Protein AF-A0A949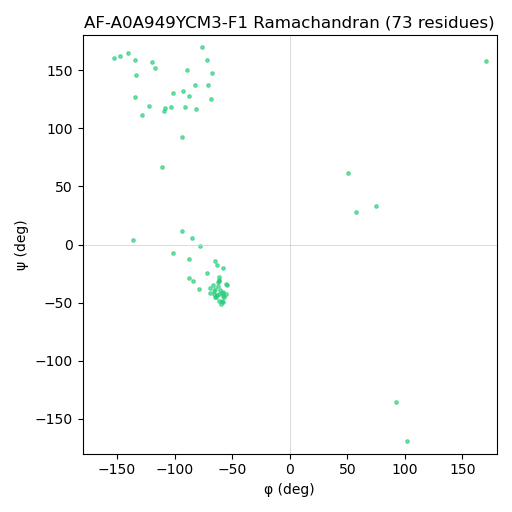YCM3-F1 (afdb_monomer)

Secondary structure (DSSP, 8-state):
--S---TT-SPEEEE--S-HHHHHHHHHHHHHTT-EEEE--SGGGHHHHHHHHHHHHHHHHHH---S--------

Foldseek 3Di:
DAQDDDPVAAFEDEDAAPDPVVLVVVQVVCVNSRHHYDYPYHPVCVVVVVCVVVVQCPCCVPPVPNPDGHHDDDD

Nearest PDB structures (foldseek):
  2raf-assembly1_B  TM=8.259E-01  e=6.679E-03  Lactiplantibacillus plantarum WCFS1
  2raf-assembly2_C-2  TM=8.227E-01  e=8.219E-03  Lactiplantibacillus plantarum WCFS1
  4huj-assembly2_B  TM=8.668E-01  e=3.277E-02  Sinorhizobium meliloti 1021
  6hcy-assembly1_A  TM=7.922E-01  e=4.631E-02  Homo sapiens
  7tai-assembly1_C  TM=7.663E-01  e=1.979E-01  Homo sapiens

Sequence (75 aa):
MINPHYEQGVPTMFLCGNDEAAKKVVSDVITQFGWEPFDCGTIISARALEPLCILWCLPGFRQNLWTHAFKVLTH

Solvent-accessible surface area (backbone atoms only — not comparable to full-atom values): 4556 Å² total; per-residue (Å²): 129,72,58,60,88,51,96,94,43,67,38,47,42,78,45,58,37,83,47,68,69,60,47,49,56,50,37,53,51,37,43,73,34,42,29,41,60,41,81,62,48,42,54,75,44,44,76,68,52,61,56,48,58,56,62,59,44,49,47,26,76,76,70,71,48,76,87,78,79,55,70,82,87,81,134

Radius of gyration: 13.27 Å; Cα contacts (8 Å, |Δi|>4): 83; chains: 1; bounding box: 31×26×39 Å

Structure (mmCIF, N/CA/C/O backbone):
data_AF-A0A949YCM3-F1
#
_entry.id   AF-A0A949YCM3-F1
#
loop_
_atom_site.group_PDB
_atom_site.id
_atom_site.type_symbol
_atom_site.label_atom_id
_atom_site.label_alt_id
_atom_site.label_comp_id
_atom_site.label_asym_id
_atom_site.label_entity_id
_atom_site.label_seq_id
_atom_site.pdbx_PDB_ins_code
_atom_site.Cartn_x
_atom_site.Cartn_y
_atom_site.Cartn_z
_atom_site.occupancy
_atom_site.B_iso_or_equiv
_atom_site.auth_seq_id
_atom_site.auth_comp_id
_atom_site.auth_asym_id
_atom_site.auth_atom_id
_atom_site.pdbx_PDB_model_num
ATOM 1 N N . MET A 1 1 ? -6.871 -9.415 4.676 1.00 83.25 1 MET A N 1
ATOM 2 C CA . MET A 1 1 ? -8.348 -9.293 4.666 1.00 83.25 1 MET A CA 1
ATOM 3 C C . MET A 1 1 ? -8.787 -9.158 3.218 1.00 83.25 1 MET A C 1
ATOM 5 O O . MET A 1 1 ? -8.133 -8.415 2.498 1.00 83.25 1 MET A O 1
ATOM 9 N N . ILE A 1 2 ? -9.817 -9.889 2.789 1.00 93.50 2 ILE A N 1
ATOM 10 C CA . ILE A 1 2 ? -10.393 -9.788 1.437 1.00 93.50 2 ILE A CA 1
ATOM 11 C C . ILE A 1 2 ? -11.673 -8.959 1.558 1.00 93.50 2 ILE A C 1
ATOM 13 O O . ILE A 1 2 ? -12.478 -9.248 2.439 1.00 93.50 2 ILE A O 1
ATOM 17 N N . ASN A 1 3 ? -11.826 -7.944 0.710 1.00 95.62 3 ASN A N 1
ATOM 18 C CA . ASN A 1 3 ? -12.929 -6.980 0.694 1.00 95.62 3 ASN A CA 1
ATOM 19 C C . ASN A 1 3 ? -13.199 -6.350 2.076 1.00 95.62 3 ASN A C 1
ATOM 21 O O . ASN A 1 3 ? -14.263 -6.562 2.658 1.00 95.62 3 ASN A O 1
ATOM 25 N N . PRO A 1 4 ? -12.220 -5.628 2.654 1.00 95.06 4 PRO A N 1
ATOM 26 C CA . PRO A 1 4 ? -12.403 -4.967 3.940 1.00 95.06 4 PRO A CA 1
ATOM 27 C C . PRO A 1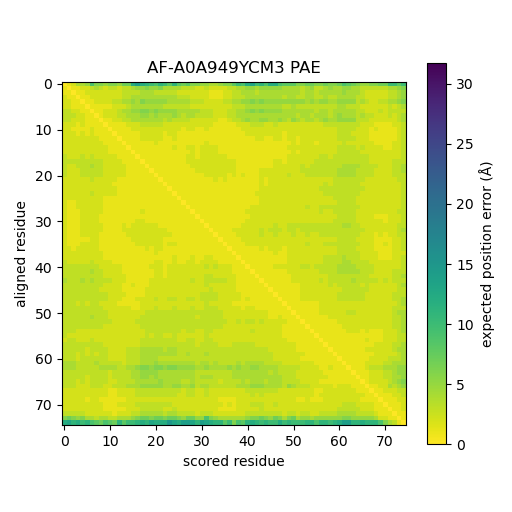 4 ? -13.415 -3.816 3.859 1.00 95.06 4 PRO A C 1
ATOM 29 O O . PRO A 1 4 ? -13.478 -3.088 2.870 1.00 95.06 4 PRO A O 1
ATOM 32 N N . HIS A 1 5 ? -14.146 -3.599 4.952 1.00 94.75 5 HIS A N 1
ATOM 33 C CA . HIS A 1 5 ? -15.088 -2.492 5.095 1.00 94.75 5 HIS A CA 1
ATOM 34 C C . HIS A 1 5 ? -14.716 -1.638 6.311 1.00 94.75 5 HIS A C 1
ATOM 36 O O . HIS A 1 5 ? -14.715 -2.132 7.437 1.00 94.75 5 HIS A O 1
ATOM 42 N N . TYR A 1 6 ? -14.420 -0.359 6.071 1.00 94.56 6 TYR A N 1
ATOM 43 C CA . TYR A 1 6 ? -14.125 0.646 7.094 1.00 94.56 6 TYR A CA 1
ATOM 44 C C . TYR A 1 6 ? -14.907 1.928 6.803 1.00 94.56 6 TYR A C 1
ATOM 46 O O . TYR A 1 6 ? -15.083 2.297 5.641 1.00 94.56 6 TYR A O 1
ATOM 54 N N . GLU A 1 7 ? -15.340 2.638 7.847 1.00 95.00 7 GLU A N 1
ATOM 55 C CA . GLU A 1 7 ? -16.056 3.918 7.708 1.00 95.00 7 GLU A CA 1
ATOM 56 C C . GLU A 1 7 ? -15.199 4.988 7.015 1.00 95.00 7 GLU A C 1
ATOM 58 O O . GLU A 1 7 ? -15.711 5.838 6.294 1.00 95.00 7 GLU A O 1
ATOM 63 N N . GLN A 1 8 ? -13.878 4.913 7.188 1.00 94.06 8 GLN A N 1
ATOM 64 C CA . GLN A 1 8 ? -12.894 5.818 6.594 1.00 94.06 8 GLN A CA 1
ATOM 65 C C . GLN A 1 8 ? -12.614 5.518 5.108 1.00 94.06 8 GLN A C 1
ATOM 67 O O . GLN A 1 8 ? -11.820 6.220 4.479 1.00 94.06 8 GLN A O 1
ATOM 72 N N . GLY A 1 9 ? -13.255 4.490 4.540 1.00 94.75 9 GLY A N 1
ATOM 73 C CA . GLY A 1 9 ? -13.146 4.104 3.136 1.00 94.75 9 GLY A CA 1
ATOM 74 C C . GLY A 1 9 ? -12.244 2.895 2.880 1.00 94.75 9 GLY A C 1
ATOM 75 O O . GLY A 1 9 ? -11.842 2.171 3.791 1.00 94.75 9 GLY A O 1
ATOM 76 N N . VAL A 1 10 ? -11.949 2.660 1.600 1.00 96.75 10 VAL A N 1
ATOM 77 C CA . VAL A 1 10 ? -11.158 1.509 1.143 1.00 96.75 10 VAL A CA 1
ATOM 78 C C . VAL A 1 10 ? -9.706 1.665 1.602 1.00 96.75 10 VAL A C 1
ATOM 80 O O . VAL A 1 10 ? -9.103 2.691 1.306 1.00 96.75 10 VAL A O 1
ATOM 83 N N . PRO A 1 11 ? -9.110 0.707 2.319 1.00 97.75 11 PRO A N 1
ATOM 84 C CA . PRO A 1 11 ? -7.747 0.847 2.812 1.00 97.75 11 PRO A CA 1
ATOM 85 C C . PRO A 1 11 ? -6.703 0.734 1.691 1.00 97.75 11 PRO A C 1
ATOM 87 O O . PRO A 1 11 ? -6.946 0.154 0.630 1.00 97.75 11 PRO A O 1
ATOM 90 N N . THR A 1 12 ? -5.513 1.275 1.950 1.00 98.12 12 THR A N 1
ATOM 91 C CA . THR A 1 12 ? -4.414 1.326 0.981 1.00 98.12 12 THR A CA 1
ATOM 92 C C . THR A 1 12 ? -3.488 0.123 1.136 1.00 98.12 12 THR A C 1
ATOM 94 O O . THR A 1 12 ? -3.044 -0.194 2.240 1.00 98.12 12 THR A O 1
ATOM 97 N N . MET A 1 13 ? -3.159 -0.522 0.020 1.00 97.94 13 MET A N 1
ATOM 98 C CA . MET A 1 13 ? -2.124 -1.544 -0.071 1.00 97.94 13 MET A CA 1
ATOM 99 C C . MET A 1 13 ? -0.924 -0.985 -0.833 1.00 97.94 13 MET A C 1
ATOM 101 O O . MET A 1 13 ? -1.017 -0.641 -2.010 1.00 97.94 13 MET A O 1
ATOM 105 N N . PHE A 1 14 ? 0.215 -0.909 -0.155 1.00 98.12 14 PHE A N 1
ATOM 106 C CA . PHE A 1 14 ? 1.457 -0.409 -0.734 1.00 98.12 14 PHE A CA 1
ATOM 107 C C . PHE A 1 14 ? 2.154 -1.509 -1.535 1.00 98.12 14 PHE A C 1
ATOM 109 O O . PHE A 1 14 ? 2.261 -2.644 -1.068 1.00 98.12 14 PHE A O 1
ATOM 116 N N . LEU A 1 15 ? 2.671 -1.168 -2.713 1.00 98.50 15 LEU A N 1
ATOM 117 C CA . LEU A 1 15 ? 3.498 -2.057 -3.527 1.00 98.50 15 LEU A CA 1
ATOM 118 C C . LEU A 1 15 ? 4.729 -1.320 -4.065 1.00 98.50 15 LEU A C 1
ATOM 120 O O . LEU A 1 15 ? 4.753 -0.096 -4.146 1.00 98.50 15 LEU A O 1
ATOM 124 N N . CYS A 1 16 ? 5.764 -2.067 -4.433 1.00 98.69 16 CYS A N 1
ATOM 125 C CA . CYS A 1 16 ? 6.932 -1.546 -5.141 1.00 98.69 16 CYS A CA 1
ATOM 126 C C . CYS A 1 16 ? 7.564 -2.659 -5.986 1.00 98.69 16 CYS A C 1
ATOM 128 O O . CYS A 1 16 ? 7.318 -3.844 -5.749 1.00 98.69 16 CYS A O 1
ATOM 130 N N . GLY A 1 17 ? 8.370 -2.295 -6.980 1.00 98.75 17 GLY A N 1
ATOM 131 C CA . GLY A 1 17 ? 9.010 -3.256 -7.874 1.00 98.75 17 GLY A CA 1
ATOM 132 C C . GLY A 1 17 ? 9.695 -2.592 -9.064 1.00 98.75 17 GLY A C 1
ATOM 133 O O . GLY A 1 17 ? 9.368 -1.471 -9.437 1.00 98.75 17 GLY A O 1
ATOM 134 N N . ASN A 1 18 ? 10.666 -3.289 -9.659 1.00 98.81 18 ASN A N 1
ATOM 135 C CA . ASN A 1 18 ? 11.422 -2.777 -10.813 1.00 98.81 18 ASN A CA 1
ATOM 136 C C . ASN A 1 18 ? 10.757 -3.082 -12.164 1.00 98.81 18 ASN A C 1
ATOM 138 O O . ASN A 1 18 ? 11.188 -2.547 -13.180 1.00 98.81 18 ASN A O 1
ATOM 142 N N . ASP A 1 19 ? 9.756 -3.962 -12.182 1.00 98.75 19 ASP A N 1
ATOM 143 C CA . ASP A 1 19 ? 9.045 -4.373 -13.389 1.00 98.75 19 ASP A CA 1
ATOM 144 C C . ASP A 1 19 ? 7.624 -3.796 -13.373 1.00 98.75 19 ASP A C 1
ATOM 146 O O . ASP A 1 19 ? 6.805 -4.131 -12.512 1.00 98.75 19 ASP A O 1
ATOM 150 N N . GLU A 1 20 ? 7.340 -2.905 -14.321 1.00 98.44 20 GLU A N 1
ATOM 151 C CA . GLU A 1 20 ? 6.049 -2.220 -14.426 1.00 98.44 20 GLU A CA 1
ATOM 152 C C . GLU A 1 20 ? 4.898 -3.171 -14.784 1.00 98.44 20 GLU A C 1
ATOM 154 O O . GLU A 1 20 ? 3.781 -3.008 -14.288 1.00 98.44 20 GLU A O 1
ATOM 159 N N . ALA A 1 21 ? 5.153 -4.201 -15.599 1.00 98.56 21 ALA A N 1
ATOM 160 C CA . ALA A 1 21 ? 4.130 -5.175 -15.964 1.00 98.56 21 ALA A CA 1
ATOM 161 C C . ALA A 1 21 ? 3.754 -6.044 -14.756 1.00 98.56 21 ALA A C 1
ATOM 163 O O . ALA A 1 21 ? 2.570 -6.270 -14.496 1.00 98.56 21 ALA A O 1
ATOM 164 N N . ALA A 1 22 ? 4.743 -6.467 -13.967 1.00 98.69 22 ALA A N 1
ATOM 165 C CA . ALA A 1 22 ? 4.522 -7.200 -12.728 1.00 98.69 22 ALA A CA 1
ATOM 166 C C . ALA A 1 22 ? 3.770 -6.349 -11.695 1.00 98.69 22 ALA A C 1
ATOM 168 O O . ALA A 1 22 ? 2.792 -6.823 -11.113 1.00 98.69 22 ALA A O 1
ATOM 169 N N . LYS A 1 23 ? 4.160 -5.078 -11.503 1.00 98.69 23 LYS A N 1
ATOM 170 C CA . LYS A 1 23 ? 3.429 -4.153 -10.619 1.00 98.69 23 LYS A CA 1
ATOM 171 C C . LYS A 1 23 ? 1.982 -3.982 -11.058 1.00 98.69 23 LYS A C 1
ATOM 173 O O . LYS A 1 23 ? 1.096 -4.024 -10.211 1.00 98.69 23 LYS A O 1
ATOM 178 N N . LYS A 1 24 ? 1.720 -3.863 -12.363 1.00 98.69 24 LYS A N 1
ATOM 179 C CA . LYS A 1 24 ? 0.350 -3.793 -12.878 1.00 98.69 24 LYS A CA 1
ATOM 180 C C . LYS A 1 24 ? -0.469 -5.032 -12.505 1.00 98.69 24 LYS A C 1
ATOM 182 O O . LYS A 1 24 ? -1.574 -4.881 -11.994 1.00 98.69 24 LYS A O 1
ATOM 187 N N . VAL A 1 25 ? 0.070 -6.23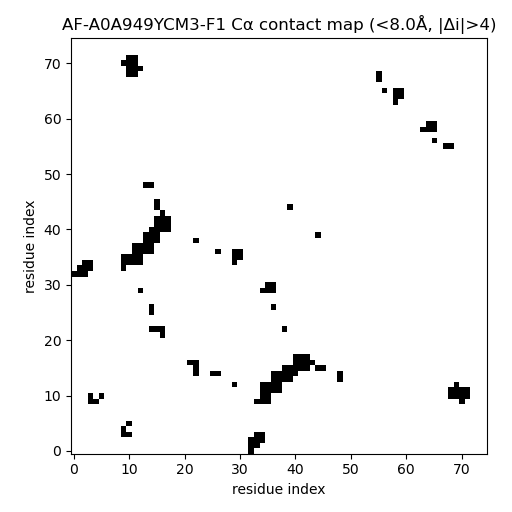4 -12.718 1.00 98.81 25 VAL A N 1
ATOM 188 C CA . VAL A 1 25 ? -0.619 -7.485 -12.352 1.00 98.81 25 VAL A CA 1
ATOM 189 C C . VAL A 1 25 ? 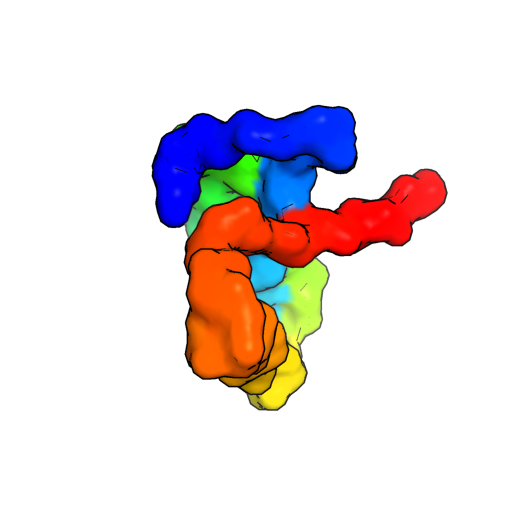-0.939 -7.510 -10.856 1.00 98.81 25 VAL A C 1
ATOM 191 O O . VAL A 1 25 ? -2.056 -7.842 -10.467 1.00 98.81 25 VAL A O 1
ATOM 194 N N . VAL A 1 26 ? 0.012 -7.110 -10.010 1.00 98.56 26 VAL A N 1
ATOM 195 C CA . VAL A 1 26 ? -0.186 -7.057 -8.555 1.00 98.56 26 VAL A CA 1
ATOM 196 C C . VAL A 1 26 ? -1.229 -6.006 -8.165 1.00 98.56 26 VAL A C 1
ATOM 198 O O . VAL A 1 26 ? -2.098 -6.299 -7.349 1.00 98.56 26 VAL A O 1
ATOM 201 N N . SER A 1 27 ? -1.210 -4.818 -8.770 1.00 98.69 27 SER A N 1
ATOM 202 C CA . SER A 1 27 ? -2.222 -3.776 -8.550 1.00 98.69 27 SER A CA 1
ATOM 203 C C . SER A 1 27 ? -3.631 -4.237 -8.929 1.00 98.69 27 SER A C 1
ATOM 205 O O . SER A 1 27 ? -4.591 -3.947 -8.211 1.00 98.69 27 SER A O 1
ATOM 207 N N . ASP A 1 28 ? -3.763 -4.997 -10.018 1.00 98.69 28 ASP A N 1
ATOM 208 C CA . ASP A 1 28 ? -5.045 -5.563 -10.438 1.00 98.69 28 ASP A CA 1
ATOM 209 C C . ASP A 1 28 ? -5.549 -6.593 -9.400 1.00 98.69 28 ASP A C 1
ATOM 211 O O . ASP A 1 28 ? -6.726 -6.580 -9.039 1.00 98.69 28 ASP A O 1
ATOM 215 N N . VAL A 1 29 ? -4.662 -7.426 -8.837 1.00 98.50 29 VAL A N 1
ATOM 216 C CA . VAL A 1 29 ? -4.992 -8.366 -7.742 1.00 98.50 29 VAL A CA 1
ATOM 217 C C . VAL A 1 29 ? -5.398 -7.628 -6.463 1.00 98.50 29 VAL A C 1
ATOM 219 O O . VAL A 1 29 ? -6.395 -7.977 -5.834 1.00 98.50 29 VAL A O 1
ATOM 222 N N . ILE A 1 30 ? -4.657 -6.585 -6.082 1.00 98.50 30 ILE A N 1
ATOM 223 C CA . ILE A 1 30 ? -4.968 -5.738 -4.921 1.00 98.50 30 ILE A CA 1
ATOM 224 C C . ILE A 1 30 ? -6.375 -5.145 -5.058 1.00 98.50 30 ILE A C 1
ATOM 226 O O . ILE A 1 30 ? -7.175 -5.217 -4.123 1.00 98.50 30 ILE A O 1
ATOM 230 N N . THR A 1 31 ? -6.695 -4.636 -6.248 1.00 98.38 31 THR A N 1
ATOM 231 C CA . THR A 1 31 ? -8.015 -4.077 -6.559 1.00 98.38 31 THR A CA 1
ATOM 232 C C . THR A 1 31 ? -9.109 -5.142 -6.456 1.00 98.38 31 THR A C 1
ATOM 234 O O . THR A 1 31 ? -10.149 -4.898 -5.847 1.00 98.38 31 THR A O 1
ATOM 237 N N . GLN A 1 32 ? -8.871 -6.354 -6.976 1.00 98.38 32 GLN A N 1
ATOM 238 C CA . GLN A 1 32 ? -9.810 -7.481 -6.854 1.00 98.38 32 GLN A CA 1
ATOM 239 C C . GLN A 1 32 ? -10.070 -7.893 -5.401 1.00 98.38 32 GLN A C 1
ATOM 241 O O . GLN A 1 32 ? -11.143 -8.405 -5.089 1.00 98.38 32 GLN A O 1
ATOM 246 N N . PHE A 1 33 ? -9.108 -7.673 -4.505 1.00 98.12 33 PHE A N 1
ATOM 247 C CA . PHE A 1 33 ? -9.260 -7.946 -3.075 1.00 98.12 33 PHE A CA 1
ATOM 248 C C . PHE A 1 33 ? -9.929 -6.797 -2.313 1.00 98.12 33 PHE A C 1
ATOM 250 O O . PHE A 1 33 ? -10.018 -6.870 -1.086 1.00 98.12 33 PHE A O 1
ATOM 257 N N . GLY A 1 34 ? -10.392 -5.752 -3.004 1.00 98.06 34 GLY A N 1
ATOM 258 C CA . GLY A 1 34 ? -11.089 -4.620 -2.402 1.00 98.06 34 GLY A CA 1
ATOM 259 C C . GLY A 1 34 ? -10.159 -3.666 -1.656 1.00 98.06 34 GLY A C 1
ATOM 260 O O . GLY A 1 34 ? -10.552 -3.120 -0.630 1.00 98.06 34 GLY A O 1
ATOM 261 N N . TRP A 1 35 ? -8.926 -3.499 -2.134 1.00 98.50 35 TRP A N 1
ATOM 262 C CA . TRP A 1 35 ? -7.949 -2.538 -1.613 1.00 98.50 35 TRP A CA 1
ATOM 263 C C . TRP A 1 35 ? -7.546 -1.541 -2.699 1.00 98.50 35 TRP A C 1
ATOM 265 O O . TRP A 1 35 ? -7.623 -1.839 -3.889 1.00 98.50 35 TRP A O 1
ATOM 275 N N . GLU A 1 36 ? -7.058 -0.371 -2.295 1.00 98.00 36 GLU A N 1
ATOM 276 C CA . GLU A 1 36 ? -6.474 0.604 -3.219 1.00 98.00 36 GLU A CA 1
ATOM 277 C C . GLU A 1 36 ? -4.963 0.370 -3.359 1.00 98.00 36 GLU A C 1
ATOM 279 O O . GLU A 1 36 ? -4.246 0.482 -2.358 1.00 98.00 36 GLU A O 1
ATOM 284 N N . PRO A 1 37 ? -4.443 0.058 -4.560 1.00 98.25 37 PRO A N 1
ATOM 285 C CA . PRO A 1 37 ? -3.008 -0.060 -4.769 1.00 98.25 37 PRO A CA 1
ATOM 286 C C . PRO A 1 37 ? -2.331 1.312 -4.712 1.00 98.25 37 PRO A C 1
ATOM 288 O O . PRO A 1 37 ? -2.803 2.280 -5.307 1.00 98.25 37 PRO A O 1
ATOM 291 N N . PHE A 1 38 ? -1.186 1.380 -4.038 1.00 98.25 38 PHE A N 1
ATOM 292 C CA . PHE A 1 38 ? -0.330 2.561 -4.003 1.00 98.25 38 PHE A CA 1
ATOM 293 C C . PHE A 1 38 ? 1.106 2.175 -4.356 1.00 98.25 38 PHE A C 1
ATOM 295 O O . PHE A 1 38 ? 1.776 1.468 -3.601 1.00 98.25 38 PHE A O 1
ATOM 302 N N . ASP A 1 39 ? 1.569 2.626 -5.522 1.00 98.12 39 ASP A N 1
ATOM 303 C CA . ASP A 1 39 ? 2.905 2.325 -6.034 1.00 98.12 39 ASP A CA 1
ATOM 304 C C . ASP A 1 39 ? 3.958 3.252 -5.410 1.00 98.12 39 ASP A C 1
ATOM 306 O O . ASP A 1 39 ? 3.942 4.468 -5.594 1.00 98.12 39 ASP A O 1
ATOM 310 N N . CYS A 1 40 ? 4.891 2.664 -4.664 1.00 98.06 40 CYS A N 1
ATOM 311 C CA . CYS A 1 40 ? 6.005 3.354 -4.022 1.00 98.06 40 CYS A CA 1
ATOM 312 C C . CYS A 1 40 ? 7.287 3.361 -4.871 1.00 98.06 40 CYS A C 1
ATOM 314 O O . CYS A 1 40 ? 8.354 3.710 -4.361 1.00 98.06 40 CYS A O 1
ATOM 316 N N . GLY A 1 41 ? 7.219 2.977 -6.146 1.00 98.19 41 GLY A N 1
ATOM 317 C CA . GLY A 1 41 ? 8.333 3.018 -7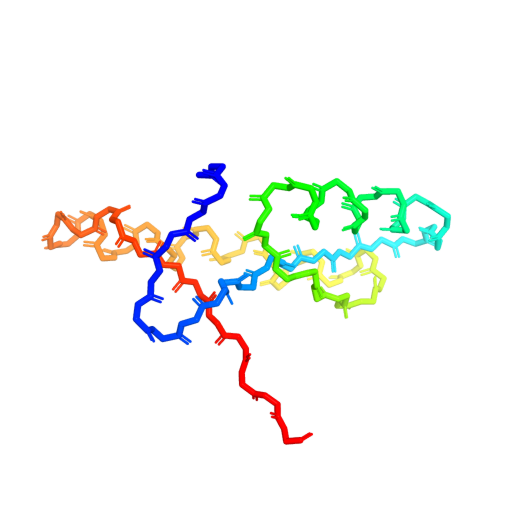.084 1.00 98.19 41 GLY A CA 1
ATOM 318 C C . GLY A 1 41 ? 9.124 1.711 -7.139 1.00 98.19 41 GLY A C 1
ATOM 319 O O . GLY A 1 41 ? 8.562 0.620 -7.234 1.00 98.19 41 GLY A O 1
ATOM 320 N N . THR A 1 42 ? 10.452 1.825 -7.137 1.00 98.56 42 THR A N 1
ATOM 321 C CA . THR A 1 42 ? 11.365 0.696 -7.369 1.00 98.56 42 THR A CA 1
ATOM 322 C C . THR A 1 42 ? 11.487 -0.213 -6.149 1.00 98.56 42 THR A C 1
ATOM 324 O O . THR A 1 42 ? 11.066 0.130 -5.044 1.00 98.56 42 THR A O 1
ATOM 327 N N . ILE A 1 43 ? 12.132 -1.370 -6.322 1.00 98.50 43 ILE A N 1
ATOM 328 C CA . ILE A 1 43 ? 12.317 -2.356 -5.245 1.00 98.50 43 ILE A CA 1
ATOM 329 C C . ILE A 1 43 ? 13.061 -1.797 -4.021 1.00 98.50 43 ILE A C 1
ATOM 331 O O . ILE A 1 43 ? 12.934 -2.328 -2.924 1.00 98.50 43 ILE A O 1
ATOM 335 N N . ILE A 1 44 ? 13.812 -0.700 -4.171 1.00 98.50 44 ILE A N 1
ATOM 336 C CA . ILE A 1 44 ? 14.514 -0.043 -3.059 1.00 98.50 44 ILE A CA 1
ATOM 337 C C . ILE A 1 44 ? 13.530 0.459 -1.992 1.00 98.50 44 ILE A C 1
ATOM 339 O O . ILE A 1 44 ? 13.846 0.433 -0.799 1.00 98.50 44 ILE A O 1
ATOM 343 N N . SER A 1 45 ? 12.315 0.842 -2.395 1.00 98.38 45 SER A N 1
ATOM 344 C CA . SER A 1 45 ? 11.255 1.266 -1.478 1.00 98.38 45 SER A CA 1
ATOM 345 C C . SER A 1 45 ? 10.800 0.153 -0.527 1.00 98.38 45 SER A C 1
ATOM 347 O O . SER A 1 45 ? 10.257 0.464 0.532 1.00 98.38 45 SER A O 1
ATOM 349 N N . ALA A 1 46 ? 11.094 -1.123 -0.817 1.00 98.06 46 ALA A N 1
ATOM 350 C CA . ALA A 1 46 ? 10.802 -2.245 0.079 1.00 98.06 46 ALA A CA 1
ATOM 351 C C . ALA A 1 46 ? 11.400 -2.041 1.479 1.00 98.06 46 ALA A C 1
ATOM 353 O O . ALA A 1 46 ? 10.737 -2.326 2.472 1.00 98.06 46 ALA A O 1
ATOM 354 N N . ARG A 1 47 ? 12.582 -1.411 1.581 1.00 98.00 47 ARG A N 1
ATOM 355 C CA . ARG A 1 47 ? 13.204 -1.060 2.870 1.00 98.00 47 ARG A CA 1
ATOM 356 C C . ARG A 1 47 ? 12.288 -0.212 3.762 1.00 98.00 47 ARG A C 1
ATOM 358 O O . ARG A 1 47 ? 12.368 -0.308 4.983 1.00 98.00 47 ARG A O 1
ATOM 365 N N . ALA A 1 48 ? 11.466 0.652 3.168 1.00 97.06 48 ALA A N 1
ATOM 366 C CA . ALA A 1 48 ? 10.505 1.478 3.892 1.00 97.06 48 ALA A CA 1
ATOM 367 C C . ALA A 1 48 ? 9.157 0.768 4.102 1.00 97.06 48 ALA A C 1
ATOM 369 O O . ALA A 1 48 ? 8.492 1.034 5.101 1.00 97.06 48 ALA A O 1
ATOM 370 N N . LEU A 1 49 ? 8.765 -0.139 3.198 1.00 97.38 49 LEU A N 1
ATOM 371 C CA . LEU A 1 49 ? 7.499 -0.874 3.288 1.00 97.38 49 LEU A CA 1
ATOM 372 C C . LEU A 1 49 ? 7.544 -2.044 4.278 1.00 97.38 49 LEU A C 1
ATOM 374 O O . LEU A 1 49 ? 6.573 -2.255 4.997 1.00 97.38 49 LEU A O 1
ATOM 378 N N . GLU A 1 50 ? 8.649 -2.785 4.367 1.00 97.06 50 GLU A N 1
ATOM 379 C CA . GLU A 1 50 ? 8.777 -3.938 5.273 1.00 97.06 50 GLU A CA 1
ATOM 380 C C . GLU A 1 50 ? 8.486 -3.586 6.752 1.00 97.06 50 GLU A C 1
ATOM 382 O O . GLU A 1 50 ? 7.728 -4.315 7.405 1.00 97.06 50 GLU A O 1
ATOM 387 N N . PRO A 1 51 ? 8.960 -2.444 7.298 1.00 97.25 51 PRO A N 1
ATOM 388 C CA . PRO A 1 51 ? 8.612 -2.014 8.652 1.00 97.25 51 PRO A CA 1
ATOM 389 C C . PRO A 1 51 ? 7.129 -1.670 8.869 1.00 97.25 51 PRO A C 1
ATOM 391 O O . PRO A 1 51 ? 6.705 -1.592 10.024 1.00 97.25 51 PRO A O 1
ATOM 394 N N . LEU A 1 52 ? 6.314 -1.489 7.819 1.00 96.00 52 LEU A N 1
ATOM 395 C CA . LEU A 1 52 ? 4.873 -1.238 7.981 1.00 96.00 52 LEU A CA 1
ATOM 396 C C . LEU A 1 52 ? 4.165 -2.412 8.660 1.00 96.00 52 LEU A C 1
ATOM 398 O O . LEU A 1 52 ? 3.237 -2.188 9.432 1.00 96.00 52 LEU A O 1
ATOM 402 N N . CYS A 1 53 ? 4.623 -3.649 8.437 1.00 95.06 53 CYS A N 1
ATOM 403 C CA . CYS A 1 53 ? 4.103 -4.817 9.149 1.00 95.06 53 CYS A CA 1
ATOM 404 C C . CYS A 1 53 ? 4.343 -4.693 10.660 1.00 95.06 53 CYS A C 1
ATOM 406 O O . CYS A 1 53 ? 3.440 -4.919 11.463 1.00 95.06 53 CYS A O 1
ATOM 408 N N . ILE A 1 54 ? 5.538 -4.243 11.056 1.00 97.19 54 ILE A N 1
ATOM 409 C CA . ILE A 1 54 ? 5.871 -4.009 12.465 1.00 97.19 54 ILE A CA 1
ATOM 410 C C . ILE A 1 54 ? 4.948 -2.934 13.036 1.00 97.19 54 ILE A C 1
ATOM 412 O O . ILE A 1 54 ? 4.332 -3.157 14.076 1.00 97.19 54 ILE A O 1
ATOM 416 N N . LEU A 1 55 ? 4.798 -1.804 12.336 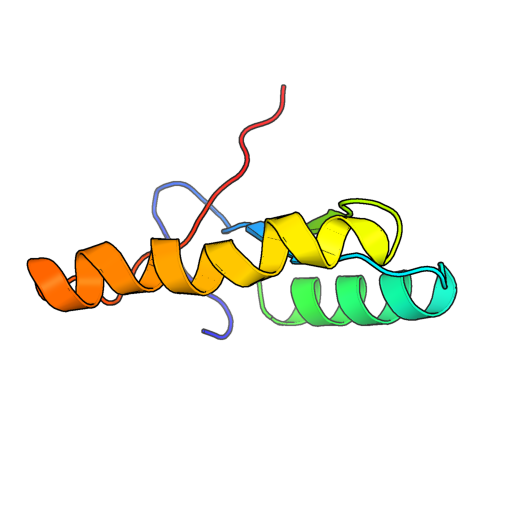1.00 96.94 55 LEU A N 1
ATOM 417 C CA . LEU A 1 55 ? 3.903 -0.722 12.749 1.00 96.94 55 LEU A CA 1
ATOM 418 C C . LEU A 1 55 ? 2.451 -1.202 12.897 1.00 96.94 55 LEU A C 1
ATOM 420 O O . LEU A 1 55 ? 1.790 -0.846 13.871 1.00 96.94 55 LEU A O 1
ATOM 424 N N . TRP A 1 56 ? 1.975 -2.044 11.976 1.00 97.00 56 TRP A N 1
ATOM 425 C CA . TRP A 1 56 ? 0.648 -2.652 12.033 1.00 97.00 56 TRP A CA 1
ATOM 426 C C . TRP A 1 56 ? 0.491 -3.593 13.237 1.00 97.00 56 TRP A C 1
ATOM 428 O O . TRP A 1 56 ? -0.552 -3.582 13.881 1.00 97.00 56 TRP A O 1
ATOM 438 N N . CYS A 1 57 ? 1.522 -4.356 13.604 1.00 97.69 57 CYS A N 1
ATOM 439 C CA . CYS A 1 57 ? 1.479 -5.264 14.753 1.00 97.69 57 CYS A CA 1
ATOM 440 C C . CYS A 1 57 ? 1.499 -4.551 16.118 1.00 97.69 57 CYS A C 1
ATOM 442 O O . CYS A 1 57 ? 1.028 -5.117 17.106 1.00 97.69 57 CYS A O 1
ATOM 444 N N . LEU A 1 58 ? 2.037 -3.327 16.215 1.00 97.81 58 LEU A N 1
ATOM 445 C CA . LEU A 1 58 ? 2.203 -2.633 17.502 1.00 97.81 58 LEU A CA 1
ATOM 446 C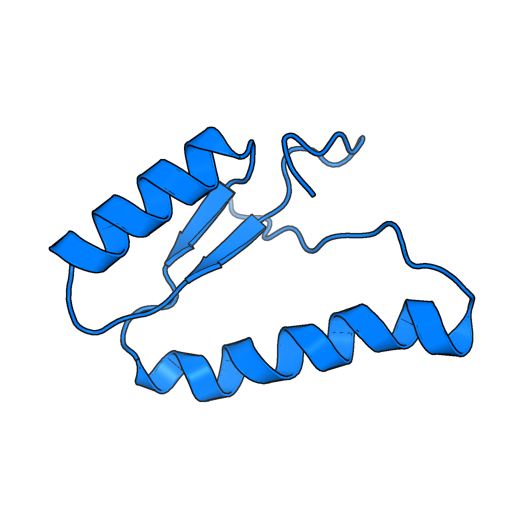 C . LEU A 1 58 ? 0.881 -2.438 18.281 1.00 97.81 58 LEU A C 1
ATOM 448 O O . LEU A 1 58 ? 0.858 -2.788 19.466 1.00 97.81 58 LEU A O 1
ATOM 452 N N . PRO A 1 59 ? -0.221 -1.926 17.689 1.00 97.38 59 PRO A N 1
ATOM 453 C CA . PRO A 1 59 ? -1.520 -1.858 18.366 1.00 97.38 59 PRO A CA 1
ATOM 454 C C . PRO A 1 59 ? -2.076 -3.238 18.743 1.00 97.38 59 PRO A C 1
ATOM 456 O O . PRO A 1 59 ? -2.649 -3.386 19.823 1.00 97.38 59 PRO A O 1
ATOM 459 N N . GLY A 1 60 ? -1.847 -4.256 17.906 1.00 97.62 60 GLY A N 1
ATOM 460 C CA . GLY A 1 60 ? -2.250 -5.640 18.168 1.00 97.62 60 GLY A CA 1
ATOM 461 C C . GLY A 1 60 ? -1.612 -6.185 19.441 1.00 97.62 60 GLY A C 1
ATOM 462 O O . GLY A 1 60 ? -2.311 -6.620 20.352 1.00 97.62 60 GLY A O 1
ATOM 463 N N . PHE A 1 61 ? -0.290 -6.059 19.572 1.00 98.06 61 PHE A N 1
ATOM 464 C CA . PHE A 1 61 ? 0.422 -6.520 20.765 1.00 98.06 61 PHE A CA 1
ATOM 465 C C . PHE A 1 61 ? 0.133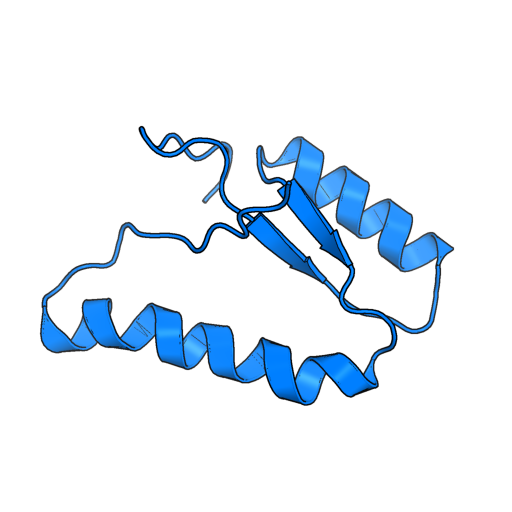 -5.689 22.019 1.00 98.06 61 PHE A C 1
ATOM 467 O O . PHE A 1 61 ? 0.065 -6.237 23.115 1.00 98.06 61 PHE A O 1
ATOM 474 N N . ARG A 1 62 ? -0.007 -4.364 21.889 1.00 98.06 62 ARG A N 1
ATOM 475 C CA . ARG A 1 62 ? -0.144 -3.465 23.049 1.00 98.06 62 ARG A CA 1
ATOM 476 C C . ARG A 1 62 ? -1.573 -3.346 23.570 1.00 98.06 62 ARG A C 1
ATOM 478 O O . ARG A 1 62 ? -1.753 -3.052 24.747 1.00 98.06 62 ARG A O 1
ATOM 485 N N . GLN A 1 63 ? -2.563 -3.463 22.689 1.00 97.81 63 GLN A N 1
ATOM 486 C CA . GLN A 1 63 ? -3.955 -3.085 22.963 1.00 97.81 63 GLN A CA 1
ATOM 487 C C . GLN A 1 63 ? -4.966 -4.126 22.455 1.00 97.81 63 GLN A C 1
ATOM 489 O O . GLN A 1 63 ? -6.166 -3.900 22.564 1.00 97.81 63 GLN A O 1
ATOM 494 N N . ASN A 1 64 ? -4.505 -5.260 21.907 1.00 96.50 64 ASN A N 1
ATOM 495 C CA . ASN A 1 64 ? -5.344 -6.281 21.271 1.00 96.50 64 ASN A CA 1
ATOM 496 C C . ASN A 1 64 ? -6.194 -5.745 20.099 1.00 96.50 64 ASN A C 1
ATOM 498 O O . ASN A 1 64 ? -7.264 -6.270 19.794 1.00 96.50 64 ASN A O 1
ATOM 502 N N . LEU A 1 65 ? -5.710 -4.692 19.433 1.00 95.50 65 LEU A N 1
ATOM 503 C CA . LEU A 1 65 ? -6.334 -4.107 18.249 1.00 95.50 65 LEU A CA 1
ATOM 504 C C . LEU A 1 65 ? -5.717 -4.740 16.999 1.00 95.50 65 LEU A C 1
ATOM 506 O O . LEU A 1 65 ? -4.672 -4.295 16.539 1.00 95.50 65 LEU A O 1
ATOM 510 N N . TRP A 1 66 ? -6.335 -5.808 16.494 1.00 94.38 66 TRP A N 1
ATOM 511 C CA . TRP A 1 66 ? -5.864 -6.559 15.316 1.00 94.38 66 TRP A CA 1
ATOM 512 C C . TRP A 1 66 ? -6.628 -6.227 14.028 1.00 94.38 66 TRP A C 1
ATOM 514 O O . TRP A 1 66 ? -6.271 -6.701 12.952 1.00 94.38 66 TRP A O 1
ATOM 524 N N . THR A 1 67 ? -7.700 -5.442 14.133 1.00 93.56 67 THR A N 1
ATOM 525 C CA . THR A 1 67 ? -8.643 -5.164 13.041 1.00 93.56 67 THR A CA 1
ATOM 526 C C . THR A 1 67 ? -8.537 -3.710 12.584 1.00 93.56 67 THR A C 1
ATOM 528 O O . THR A 1 67 ? -9.458 -2.912 12.732 1.00 93.56 67 THR A O 1
ATOM 531 N N . HIS A 1 68 ? -7.395 -3.356 12.002 1.00 94.69 68 HIS A N 1
ATOM 532 C CA . HIS A 1 68 ? -7.103 -2.020 11.474 1.00 94.69 68 HIS A CA 1
ATOM 533 C C . HIS A 1 68 ? -6.330 -2.107 10.161 1.00 94.69 68 HIS A C 1
ATOM 535 O O . HIS A 1 68 ? -5.781 -3.150 9.802 1.00 94.69 68 HIS A O 1
ATOM 541 N N . ALA A 1 69 ? -6.286 -0.998 9.434 1.00 96.31 69 ALA A N 1
ATOM 542 C CA . ALA A 1 69 ? -5.555 -0.873 8.183 1.00 96.31 69 ALA A CA 1
ATOM 543 C C . ALA A 1 69 ? -5.024 0.556 8.023 1.00 96.31 69 ALA A C 1
ATOM 545 O O . ALA A 1 69 ? -5.483 1.480 8.696 1.00 96.31 69 ALA A O 1
ATOM 546 N N . PHE A 1 70 ? -4.051 0.733 7.131 1.00 96.56 70 PHE A N 1
ATOM 547 C CA . PHE A 1 70 ? -3.554 2.054 6.761 1.00 96.56 70 PHE A CA 1
ATOM 548 C C . PHE A 1 70 ? -4.362 2.627 5.594 1.00 96.56 70 PHE A C 1
ATOM 550 O O . PHE A 1 70 ? -4.848 1.893 4.733 1.00 96.56 70 PHE A O 1
ATOM 557 N N . LYS A 1 71 ? -4.466 3.955 5.556 1.00 96.44 71 LYS A N 1
ATOM 558 C CA . LYS A 1 71 ? -5.071 4.710 4.460 1.00 96.44 71 LYS A CA 1
ATOM 559 C C . LYS A 1 71 ? -4.167 5.888 4.123 1.00 96.44 71 LYS A C 1
ATOM 561 O O . LYS A 1 71 ? -3.811 6.660 5.012 1.00 96.44 71 LYS A O 1
ATOM 566 N N . VAL A 1 72 ? -3.804 6.022 2.852 1.00 96.50 72 VAL A N 1
ATOM 567 C CA . VAL A 1 72 ? -3.162 7.230 2.328 1.00 96.50 72 VAL A CA 1
ATOM 568 C C . VAL A 1 72 ? -4.265 8.194 1.905 1.00 96.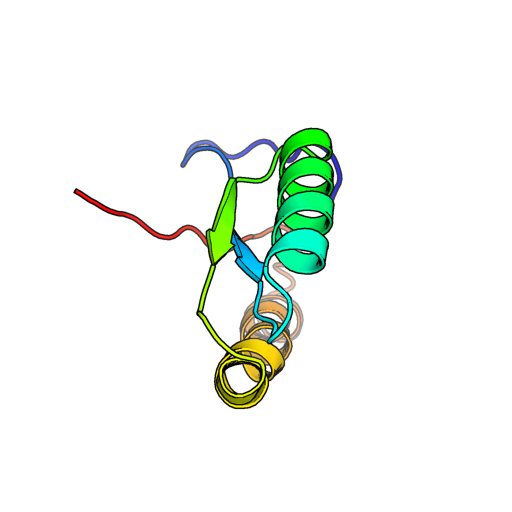50 72 VAL A C 1
ATOM 570 O O . VAL A 1 72 ? -5.173 7.816 1.169 1.00 96.50 72 VAL A O 1
ATOM 573 N N . LEU A 1 73 ? -4.199 9.431 2.393 1.00 95.44 73 LEU A N 1
ATOM 574 C CA . LEU A 1 73 ? -5.110 10.503 2.002 1.00 95.44 73 LEU A CA 1
ATOM 575 C C . LEU A 1 73 ? -4.370 11.427 1.036 1.00 95.44 73 LEU A C 1
ATOM 577 O O . LEU A 1 73 ? -3.347 12.008 1.396 1.00 95.44 73 LEU A O 1
ATOM 581 N N . THR A 1 74 ? -4.874 11.533 -0.187 1.00 88.50 74 THR A N 1
ATOM 582 C CA . THR A 1 74 ? -4.345 12.407 -1.240 1.00 88.50 74 THR A CA 1
ATOM 583 C C . THR A 1 74 ? -5.398 13.446 -1.623 1.00 88.50 74 THR A C 1
ATOM 585 O O . THR A 1 74 ? -6.593 13.188 -1.469 1.00 88.50 74 THR A O 1
ATOM 588 N N . HIS A 1 75 ? -4.956 14.617 -2.087 1.00 73.75 75 HIS A N 1
ATOM 589 C CA . HIS A 1 75 ? -5.820 15.691 -2.591 1.00 73.75 75 HIS A CA 1
ATOM 590 C C . HIS A 1 75 ? -6.141 15.521 -4.074 1.00 73.75 75 HIS A C 1
ATOM 592 O O . HIS A 1 75 ? -5.256 15.012 -4.800 1.00 73.75 75 HIS A O 1
#

pLDDT: mean 96.68, std 3.57, range [73.75, 98.81]

Mean predicted aligned error: 2.38 Å